Protein AF-A0A8T4TP87-F1 (afdb_monomer)

Mean predicted aligned error: 5.23 Å

pLDDT: mean 92.05, std 7.31, range [53.56, 97.62]

Radius of gyration: 19.13 Å; Cα contacts (8 Å, |Δi|>4): 137; chains: 1; bounding box: 51×28×55 Å

Nearest PDB structures (foldseek):
  9e8k-assembly1_C  TM=4.286E-01  e=3.700E+00  Homo sapiens

Secondary structure (DSSP, 8-state):
-EEEEEEE-SSEEEEEETT-SSEEEEEETTTEEEEEEHHHHHHHHHS-TTTHHHHHHHH-TTHHHHHHHTT--HHHHHHHHHHHHHHHHHHHHHHHHHHHHHHHHHHHHHHHHH--

Structure (mmCIF, N/CA/C/O backbone):
data_AF-A0A8T4TP87-F1
#
_entry.id   AF-A0A8T4TP87-F1
#
loop_
_atom_site.group_PDB
_atom_site.id
_atom_site.type_symbol
_atom_site.label_atom_id
_atom_site.label_alt_id
_atom_site.label_comp_id
_atom_site.label_asym_id
_atom_site.label_entity_id
_atom_site.label_seq_id
_atom_site.pdbx_PDB_ins_code
_atom_site.Cartn_x
_atom_site.Cartn_y
_atom_site.Cartn_z
_atom_site.occupancy
_atom_site.B_iso_or_equiv
_atom_site.auth_seq_id
_atom_site.auth_comp_id
_atom_site.auth_asym_id
_atom_site.auth_atom_id
_atom_site.pdbx_PDB_model_num
ATOM 1 N N . MET A 1 1 ? 4.267 -14.937 5.528 1.00 53.56 1 MET A N 1
ATOM 2 C CA . MET A 1 1 ? 2.875 -15.156 5.066 1.00 53.56 1 MET A CA 1
ATOM 3 C C . MET A 1 1 ? 2.024 -13.966 5.497 1.00 53.56 1 MET A C 1
ATOM 5 O O . MET A 1 1 ? 2.138 -13.560 6.645 1.00 53.56 1 MET A O 1
ATOM 9 N N . THR A 1 2 ? 1.239 -13.386 4.583 1.00 60.34 2 THR A N 1
ATOM 10 C CA . THR A 1 2 ? 0.339 -12.236 4.826 1.00 60.34 2 THR A CA 1
ATOM 11 C C . THR A 1 2 ? -0.997 -12.692 5.417 1.00 60.34 2 THR A C 1
ATOM 13 O O . THR A 1 2 ? -1.531 -13.689 4.935 1.00 60.34 2 THR A O 1
ATOM 16 N N . LYS A 1 3 ? -1.528 -11.991 6.439 1.00 58.97 3 LYS A N 1
ATOM 17 C CA . LYS A 1 3 ? -2.837 -12.328 7.052 1.00 58.97 3 LYS A CA 1
ATOM 18 C C . LYS A 1 3 ? -4.001 -11.998 6.119 1.00 58.97 3 LYS A C 1
ATOM 20 O O . LYS A 1 3 ? -4.749 -12.899 5.772 1.00 58.97 3 LYS A O 1
ATOM 25 N N . ASP A 1 4 ? -4.062 -10.755 5.641 1.00 73.38 4 ASP A N 1
ATOM 26 C CA . ASP A 1 4 ? -5.097 -10.276 4.723 1.00 73.38 4 ASP A CA 1
ATOM 27 C C . ASP A 1 4 ? -4.473 -9.375 3.645 1.00 73.38 4 ASP A C 1
ATOM 29 O O . ASP A 1 4 ? -3.678 -8.484 3.977 1.00 73.38 4 ASP A O 1
ATOM 33 N N . PRO A 1 5 ? -4.765 -9.600 2.350 1.00 87.25 5 PRO A N 1
ATOM 34 C CA . PRO A 1 5 ? -4.304 -8.708 1.297 1.00 87.25 5 PRO A CA 1
ATOM 35 C C . PRO A 1 5 ? -5.088 -7.390 1.337 1.00 87.25 5 PRO A C 1
ATOM 37 O O . PRO A 1 5 ? -6.303 -7.368 1.157 1.00 87.25 5 PRO A O 1
ATOM 40 N N . LEU A 1 6 ? -4.372 -6.281 1.514 1.00 94.06 6 LEU A N 1
ATOM 41 C CA . LEU A 1 6 ? -4.883 -4.925 1.296 1.00 94.06 6 LEU A CA 1
ATOM 42 C C . LEU A 1 6 ? -4.994 -4.601 -0.201 1.00 94.06 6 LEU A C 1
ATOM 44 O O . LEU A 1 6 ? -5.818 -3.788 -0.612 1.00 94.06 6 LEU A O 1
ATOM 48 N N . TYR A 1 7 ? -4.153 -5.242 -1.012 1.00 95.75 7 TYR A N 1
ATOM 49 C CA . TYR A 1 7 ? -4.182 -5.214 -2.470 1.00 95.75 7 TYR A CA 1
ATOM 50 C C . TYR A 1 7 ? -3.628 -6.531 -3.017 1.00 95.75 7 TYR A C 1
ATOM 52 O O . TYR A 1 7 ? -2.666 -7.075 -2.465 1.00 95.75 7 TYR A O 1
ATOM 60 N N . GLN A 1 8 ? -4.188 -7.024 -4.123 1.00 95.38 8 GLN A N 1
ATOM 61 C CA . GLN A 1 8 ? -3.646 -8.182 -4.826 1.00 95.38 8 GLN A CA 1
ATOM 62 C C . GLN A 1 8 ? -4.023 -8.183 -6.313 1.00 95.38 8 GLN A C 1
ATOM 64 O O . GLN A 1 8 ? -5.195 -8.050 -6.657 1.00 95.38 8 GLN A O 1
ATOM 69 N N . ASP A 1 9 ? -3.027 -8.410 -7.166 1.00 93.38 9 ASP A N 1
ATOM 70 C CA . ASP A 1 9 ? -3.164 -8.818 -8.565 1.00 93.38 9 ASP A CA 1
ATOM 71 C C . ASP A 1 9 ? -2.164 -9.951 -8.895 1.00 93.38 9 ASP A C 1
ATOM 73 O O . ASP A 1 9 ? -1.550 -10.525 -7.991 1.00 93.38 9 ASP A O 1
ATOM 77 N N . ASP A 1 10 ? -2.018 -10.295 -10.179 1.00 90.75 10 ASP A N 1
ATOM 78 C CA . ASP A 1 10 ? -1.142 -11.381 -10.646 1.00 90.75 10 ASP A CA 1
ATOM 79 C C . ASP A 1 10 ? 0.348 -11.172 -10.316 1.00 90.75 10 ASP A C 1
ATOM 81 O O . ASP A 1 10 ? 1.107 -12.137 -10.262 1.00 90.75 10 ASP A O 1
ATOM 85 N N . LYS A 1 11 ? 0.800 -9.926 -10.138 1.00 93.81 11 LYS A N 1
ATOM 86 C CA . LYS A 1 11 ? 2.223 -9.567 -10.008 1.00 93.81 11 LYS A CA 1
ATOM 87 C C . LYS A 1 11 ? 2.552 -8.749 -8.764 1.00 93.81 11 LYS A C 1
ATOM 89 O O . LYS A 1 11 ? 3.727 -8.587 -8.444 1.00 93.81 11 LYS A O 1
ATOM 94 N N . LEU A 1 12 ? 1.559 -8.194 -8.086 1.00 95.94 12 LEU A N 1
ATOM 95 C CA . LEU A 1 12 ? 1.711 -7.372 -6.899 1.00 95.94 12 LEU A CA 1
ATOM 96 C C . LEU A 1 12 ? 0.751 -7.849 -5.822 1.00 95.94 12 LEU A C 1
ATOM 98 O O . LEU A 1 12 ? -0.454 -7.965 -6.036 1.00 95.94 12 LEU A O 1
ATOM 102 N N . LYS A 1 13 ? 1.274 -8.027 -4.614 1.00 95.62 13 LYS A N 1
ATOM 103 C CA . LYS A 1 13 ? 0.451 -8.242 -3.424 1.00 95.62 13 LYS A CA 1
ATOM 104 C C . LYS A 1 13 ? 0.959 -7.364 -2.299 1.00 95.62 13 LYS A C 1
ATOM 106 O O . LYS A 1 13 ? 2.157 -7.314 -2.050 1.00 95.62 13 LYS A O 1
ATOM 111 N N . ILE A 1 14 ? 0.049 -6.690 -1.610 1.00 96.06 14 ILE A N 1
ATOM 112 C CA . ILE A 1 14 ? 0.350 -5.905 -0.415 1.00 96.06 14 ILE A CA 1
ATOM 113 C C . ILE A 1 14 ? -0.587 -6.382 0.685 1.00 96.06 14 ILE A C 1
ATOM 115 O O . ILE A 1 14 ? -1.797 -6.445 0.485 1.00 96.06 14 ILE A O 1
ATOM 119 N N . GLY A 1 15 ? -0.049 -6.721 1.848 1.00 94.44 15 GLY A N 1
ATOM 120 C CA . GLY A 1 15 ? -0.847 -7.090 3.015 1.00 94.44 15 GLY A CA 1
ATOM 121 C C . GLY A 1 15 ? -0.059 -6.920 4.301 1.00 94.44 15 GLY A C 1
ATOM 122 O O . GLY A 1 15 ? 1.127 -6.603 4.257 1.00 94.44 15 GLY A O 1
ATOM 123 N N . TYR A 1 16 ? -0.698 -7.148 5.442 1.00 92.38 16 TYR A N 1
ATOM 124 C CA . TYR A 1 16 ? -0.019 -7.066 6.734 1.00 92.38 16 TYR A CA 1
ATOM 125 C C . TYR A 1 16 ? 1.045 -8.151 6.890 1.00 92.38 16 TYR A C 1
ATOM 127 O O . TYR A 1 16 ? 0.820 -9.320 6.543 1.00 92.38 16 TYR A O 1
ATOM 135 N N . LEU A 1 17 ? 2.193 -7.769 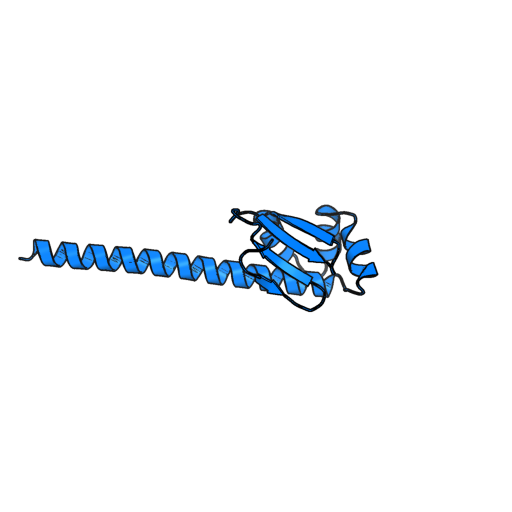7.449 1.00 89.69 17 LEU A N 1
ATOM 136 C CA . LEU A 1 17 ? 3.158 -8.731 7.962 1.00 89.69 17 LEU A CA 1
ATOM 137 C C . LEU A 1 17 ? 2.515 -9.494 9.131 1.00 89.69 17 LEU A C 1
ATOM 139 O O . LEU A 1 17 ? 1.782 -8.917 9.933 1.00 89.69 17 LEU A O 1
ATOM 143 N N . LEU A 1 18 ? 2.760 -10.806 9.215 1.00 81.50 18 LEU A N 1
ATOM 144 C CA . LEU A 1 18 ? 2.210 -11.633 10.290 1.00 81.50 18 LEU A CA 1
ATOM 145 C C . LEU A 1 18 ? 2.543 -11.003 11.652 1.00 81.50 18 LEU A C 1
ATOM 147 O O . LEU A 1 18 ? 3.700 -10.703 11.929 1.00 81.50 18 LEU A O 1
ATOM 151 N N . ASP A 1 19 ? 1.512 -10.811 12.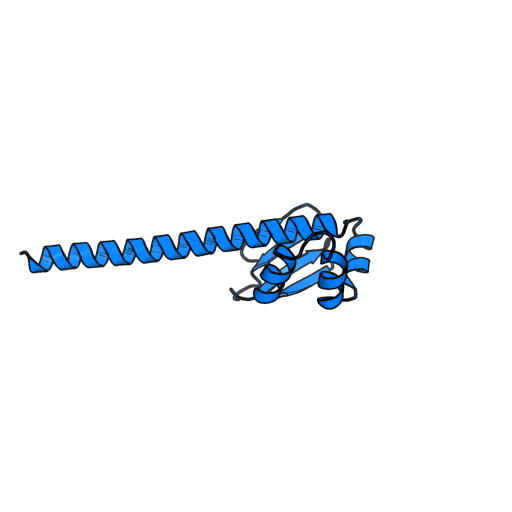471 1.00 79.94 19 ASP A N 1
ATOM 152 C CA . ASP A 1 19 ? 1.610 -10.284 13.838 1.00 79.94 19 ASP A CA 1
ATOM 153 C C . ASP A 1 19 ? 2.135 -8.839 13.958 1.00 79.94 19 ASP A C 1
ATOM 155 O O . ASP A 1 19 ? 2.480 -8.406 15.055 1.00 79.94 19 ASP A O 1
ATOM 159 N N . SER A 1 20 ? 2.113 -8.059 12.868 1.00 81.44 20 SER A N 1
ATOM 160 C CA . SER A 1 20 ? 2.354 -6.611 12.895 1.00 81.44 20 SER A CA 1
ATOM 161 C C . SER A 1 20 ? 1.180 -5.847 12.283 1.00 81.44 20 SER A C 1
ATOM 163 O O . SER A 1 20 ? 0.737 -6.139 11.175 1.00 81.44 20 SER A O 1
ATOM 165 N N . ILE A 1 21 ? 0.686 -4.845 13.014 1.00 77.50 21 ILE A N 1
ATOM 166 C CA . ILE A 1 21 ? -0.258 -3.837 12.493 1.00 77.50 21 ILE A CA 1
ATOM 167 C C . ILE A 1 21 ? 0.471 -2.604 11.941 1.00 77.50 21 ILE A C 1
ATOM 169 O O . ILE A 1 21 ? -0.153 -1.703 11.385 1.00 77.50 21 ILE A O 1
ATOM 173 N N . GLU A 1 22 ? 1.787 -2.530 12.148 1.00 87.06 22 GLU A N 1
ATOM 174 C CA . GLU A 1 22 ? 2.612 -1.401 11.726 1.00 87.06 22 GLU A CA 1
ATOM 175 C C . GLU A 1 22 ? 3.420 -1.711 10.470 1.00 87.06 22 GLU A C 1
ATOM 177 O O . GLU A 1 22 ? 3.898 -0.781 9.831 1.00 87.06 22 GLU A O 1
ATOM 182 N N . ASP A 1 23 ? 3.542 -2.977 10.075 1.00 92.81 23 ASP A N 1
ATOM 183 C CA . ASP A 1 23 ? 4.342 -3.388 8.928 1.00 92.81 23 ASP A CA 1
ATOM 184 C C . ASP A 1 23 ? 3.515 -4.123 7.885 1.00 92.81 23 ASP A C 1
ATOM 186 O O . ASP A 1 23 ? 2.668 -4.971 8.174 1.00 92.81 23 ASP A O 1
ATOM 190 N N . HIS A 1 24 ? 3.842 -3.830 6.635 1.00 94.44 24 HIS A N 1
ATOM 191 C CA . HIS A 1 24 ? 3.260 -4.452 5.464 1.00 94.44 24 HIS A CA 1
ATOM 192 C C . HIS A 1 24 ? 4.315 -5.256 4.723 1.00 94.44 24 HIS A C 1
ATOM 194 O O . HIS A 1 24 ? 5.509 -4.972 4.799 1.00 94.44 24 HIS A O 1
ATOM 200 N N . LEU A 1 25 ? 3.858 -6.227 3.950 1.00 94.81 25 LEU A N 1
ATOM 201 C CA . LEU A 1 25 ? 4.673 -7.004 3.039 1.00 94.81 25 LEU A CA 1
ATOM 202 C C . LEU A 1 25 ? 4.218 -6.716 1.610 1.00 94.81 25 LEU A C 1
ATOM 204 O O . LEU A 1 25 ? 3.062 -6.966 1.264 1.00 94.81 25 LEU A O 1
ATOM 208 N N . LEU A 1 26 ? 5.127 -6.171 0.806 1.00 95.56 26 LEU A N 1
ATOM 209 C CA . LEU A 1 26 ? 4.987 -6.004 -0.634 1.00 95.56 26 LEU A CA 1
ATOM 210 C C . LEU A 1 26 ? 5.662 -7.182 -1.333 1.00 95.56 26 LEU A C 1
ATOM 212 O O . LEU A 1 26 ? 6.875 -7.356 -1.236 1.00 95.56 26 LEU A O 1
ATOM 216 N N . TYR A 1 27 ? 4.870 -7.936 -2.078 1.00 95.44 27 TYR A N 1
ATOM 217 C CA . TYR A 1 27 ? 5.329 -8.942 -3.019 1.00 95.44 27 TYR A CA 1
ATOM 218 C C . TYR A 1 27 ? 5.379 -8.347 -4.423 1.00 95.44 27 TYR A C 1
ATOM 220 O O . TYR A 1 27 ? 4.412 -7.715 -4.857 1.00 95.44 27 TYR A O 1
ATOM 228 N N . ILE A 1 28 ? 6.491 -8.567 -5.122 1.00 95.31 28 ILE A N 1
ATOM 229 C CA . ILE A 1 28 ? 6.674 -8.226 -6.535 1.00 95.31 28 ILE A CA 1
ATOM 230 C C . ILE A 1 28 ? 7.027 -9.518 -7.285 1.00 95.31 28 ILE A C 1
ATOM 232 O O . ILE A 1 28 ? 8.115 -10.068 -7.116 1.00 95.31 28 ILE A O 1
ATOM 236 N N . GLY A 1 29 ? 6.105 -10.003 -8.114 1.00 91.00 29 GLY A N 1
ATOM 237 C CA . GLY A 1 29 ? 6.166 -11.350 -8.681 1.00 91.00 29 GLY A CA 1
ATOM 238 C C . GLY A 1 29 ? 6.082 -12.425 -7.592 1.00 91.00 29 GLY A C 1
ATOM 239 O O . GLY A 1 29 ? 5.453 -12.222 -6.554 1.00 91.00 29 GLY A O 1
ATOM 240 N N . GLU A 1 30 ? 6.736 -13.563 -7.824 1.00 86.12 30 GLU A N 1
ATOM 241 C CA . GLU A 1 30 ? 6.754 -14.695 -6.881 1.00 86.12 30 GLU A CA 1
ATOM 242 C C . GLU A 1 30 ? 7.960 -14.683 -5.924 1.00 86.12 30 GLU A C 1
ATOM 244 O O . GLU A 1 30 ? 7.960 -15.399 -4.927 1.00 86.12 30 GLU A O 1
ATOM 249 N N . GLU A 1 31 ? 8.988 -13.878 -6.211 1.00 88.00 31 GLU A N 1
ATOM 250 C CA . GLU A 1 31 ? 10.314 -14.033 -5.590 1.00 88.00 31 GLU A CA 1
ATOM 251 C C . GLU A 1 31 ? 10.735 -12.867 -4.691 1.00 88.00 31 GLU A C 1
ATOM 253 O O . GLU A 1 31 ? 11.578 -13.036 -3.809 1.00 88.00 31 GLU A O 1
ATOM 258 N N . ILE A 1 32 ? 10.193 -11.668 -4.919 1.00 94.31 32 ILE A N 1
ATOM 259 C CA . ILE A 1 32 ? 10.647 -10.465 -4.221 1.00 94.31 32 ILE A CA 1
ATOM 260 C C . ILE A 1 32 ? 9.661 -10.106 -3.121 1.00 94.31 32 ILE A C 1
ATOM 262 O O . ILE A 1 32 ? 8.518 -9.745 -3.393 1.00 94.31 32 ILE A O 1
ATOM 266 N N . GLU A 1 33 ? 10.147 -10.127 -1.883 1.00 94.44 33 GLU A N 1
ATOM 267 C CA . GLU A 1 33 ? 9.419 -9.687 -0.696 1.00 94.44 33 GLU A CA 1
ATOM 268 C C . GLU A 1 33 ? 10.106 -8.463 -0.082 1.00 94.44 33 GLU A C 1
ATOM 270 O O . GLU A 1 33 ? 11.304 -8.486 0.204 1.00 94.44 33 GLU A O 1
ATOM 275 N N . LEU A 1 34 ? 9.353 -7.386 0.138 1.00 95.12 34 LEU A N 1
ATOM 276 C CA . LEU A 1 34 ? 9.835 -6.151 0.754 1.00 95.12 34 LEU A CA 1
ATOM 277 C C . LEU A 1 34 ? 8.934 -5.756 1.923 1.00 95.12 34 LEU A C 1
ATOM 279 O O . LEU A 1 34 ? 7.715 -5.698 1.779 1.00 95.12 34 LEU A O 1
ATOM 283 N N . ILE A 1 35 ? 9.530 -5.425 3.068 1.00 94.75 35 ILE A N 1
ATOM 284 C CA . ILE A 1 35 ? 8.786 -4.906 4.222 1.00 94.75 35 ILE A CA 1
ATOM 285 C C . ILE A 1 35 ? 8.587 -3.399 4.053 1.00 94.75 35 ILE A C 1
ATOM 287 O O . ILE A 1 35 ? 9.558 -2.661 3.887 1.00 94.75 35 ILE A O 1
ATOM 291 N N . ILE A 1 36 ? 7.335 -2.944 4.115 1.00 95.00 36 ILE A N 1
ATOM 292 C CA . ILE A 1 36 ? 6.950 -1.532 4.055 1.00 95.00 36 ILE A CA 1
ATOM 293 C C . ILE A 1 36 ? 6.336 -1.129 5.404 1.00 95.00 36 ILE A C 1
A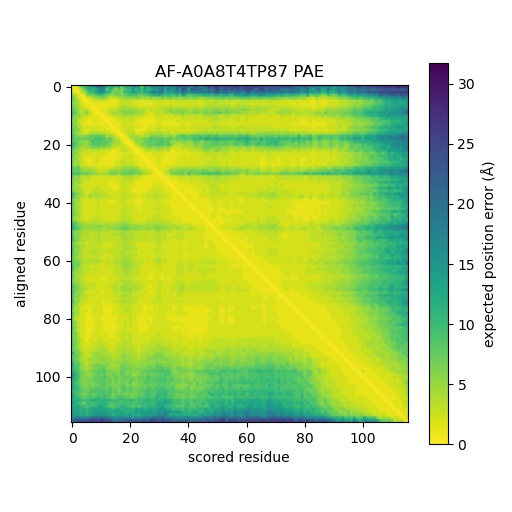TOM 295 O O . ILE A 1 36 ? 5.193 -1.498 5.685 1.00 95.00 36 ILE A O 1
ATOM 299 N N . PRO A 1 37 ? 7.035 -0.330 6.228 1.00 94.12 37 PRO A N 1
ATOM 300 C CA . PRO A 1 37 ? 6.442 0.231 7.438 1.00 94.12 37 PRO A CA 1
ATOM 301 C C . PRO A 1 37 ? 5.225 1.099 7.103 1.00 94.12 37 PRO A C 1
ATOM 303 O O . PRO A 1 37 ? 5.204 1.792 6.084 1.00 94.12 37 PRO A O 1
ATOM 306 N N . ARG A 1 38 ? 4.226 1.145 7.979 1.00 90.62 38 ARG A N 1
ATOM 307 C CA . ARG A 1 38 ? 2.967 1.885 7.794 1.00 90.62 38 ARG A CA 1
ATOM 308 C C . ARG A 1 38 ? 3.194 3.362 7.493 1.00 90.62 38 ARG A C 1
ATOM 310 O O . ARG A 1 38 ? 2.543 3.929 6.616 1.00 90.62 38 ARG A O 1
ATOM 317 N N . GLY A 1 39 ? 4.157 3.982 8.178 1.00 93.75 39 GLY A N 1
ATOM 318 C CA . GLY A 1 39 ? 4.563 5.363 7.904 1.00 93.75 39 GLY A CA 1
ATOM 319 C C . GLY A 1 39 ? 5.026 5.562 6.456 1.00 93.75 39 GLY A C 1
ATOM 320 O O . GLY A 1 39 ? 4.644 6.546 5.824 1.00 93.75 39 GLY A O 1
ATOM 321 N N . ILE A 1 40 ? 5.764 4.590 5.913 1.00 96.38 40 ILE A N 1
ATOM 322 C CA . ILE A 1 40 ? 6.242 4.595 4.528 1.00 96.38 40 ILE A CA 1
ATOM 323 C C . ILE A 1 40 ? 5.102 4.306 3.552 1.00 96.38 40 ILE A C 1
ATOM 325 O O . ILE A 1 40 ? 4.985 5.014 2.558 1.00 96.38 40 ILE A O 1
ATOM 329 N N . LEU A 1 41 ? 4.224 3.333 3.830 1.00 96.06 41 LEU A N 1
ATOM 330 C CA . LEU A 1 41 ? 3.052 3.070 2.984 1.00 96.06 41 LEU A CA 1
ATOM 331 C C . LEU A 1 41 ? 2.205 4.340 2.826 1.00 96.06 41 LEU A C 1
ATOM 333 O O . LEU A 1 41 ? 1.896 4.744 1.706 1.00 96.06 41 LEU A O 1
ATOM 337 N N . ARG A 1 42 ? 1.899 5.012 3.943 1.00 96.50 42 ARG A N 1
ATOM 338 C CA . ARG A 1 42 ? 1.169 6.285 3.956 1.00 96.50 42 ARG A CA 1
ATOM 339 C C . ARG A 1 42 ? 1.896 7.375 3.171 1.00 96.50 42 ARG A C 1
ATOM 341 O O . ARG A 1 42 ? 1.246 8.131 2.451 1.00 96.50 42 ARG A O 1
ATOM 348 N N . GLU A 1 43 ? 3.209 7.509 3.347 1.00 97.44 43 GLU A N 1
ATOM 349 C CA . GLU A 1 43 ? 4.006 8.508 2.630 1.00 97.44 43 GLU A CA 1
ATOM 350 C C . GLU A 1 43 ? 3.976 8.259 1.118 1.00 97.44 43 GLU A C 1
ATOM 352 O O . GLU A 1 43 ? 3.653 9.166 0.348 1.00 97.44 43 GLU A O 1
ATOM 357 N N . LEU A 1 44 ? 4.263 7.028 0.691 1.00 97.06 44 LEU A N 1
ATOM 358 C CA . LEU A 1 44 ? 4.300 6.654 -0.718 1.00 97.06 44 LEU A CA 1
ATOM 359 C C . LEU A 1 44 ? 2.920 6.790 -1.370 1.00 97.06 44 LEU A C 1
ATOM 361 O O . LEU A 1 44 ? 2.823 7.373 -2.442 1.00 97.06 44 LEU A O 1
ATOM 365 N N . ALA A 1 45 ? 1.848 6.347 -0.708 1.00 97.25 45 ALA A N 1
ATOM 366 C CA . ALA A 1 45 ? 0.480 6.447 -1.222 1.00 97.25 45 ALA A CA 1
ATOM 367 C C . ALA A 1 45 ? -0.023 7.893 -1.382 1.00 97.25 45 ALA A C 1
ATOM 369 O O . ALA A 1 45 ? -0.900 8.156 -2.204 1.00 97.25 45 ALA A O 1
ATOM 370 N N . LYS A 1 46 ? 0.497 8.833 -0.580 1.00 96.69 46 LYS A N 1
ATOM 371 C CA . LYS A 1 46 ? 0.149 10.266 -0.644 1.00 96.69 46 LYS A CA 1
ATOM 372 C C . LYS A 1 46 ? 1.104 11.078 -1.518 1.00 96.69 46 LYS A C 1
ATOM 374 O O . LYS A 1 46 ? 0.882 12.274 -1.707 1.00 96.69 46 LYS A O 1
ATOM 379 N N . THR A 1 47 ? 2.163 10.461 -2.036 1.00 97.19 47 THR A N 1
ATOM 380 C CA . THR A 1 47 ? 3.155 11.142 -2.865 1.00 97.19 47 THR A CA 1
ATOM 381 C C . THR A 1 47 ? 2.556 11.470 -4.240 1.00 97.19 47 THR A C 1
ATOM 383 O O . THR A 1 47 ? 1.957 10.604 -4.879 1.00 97.19 47 THR A O 1
ATOM 386 N N . PRO A 1 48 ? 2.720 12.698 -4.763 1.00 94.62 48 PRO A N 1
ATOM 387 C CA . PRO A 1 48 ? 2.281 13.026 -6.113 1.00 94.62 48 PRO A CA 1
ATOM 388 C C . PRO A 1 48 ? 2.923 12.117 -7.166 1.00 94.62 48 PRO A C 1
ATOM 390 O O . PRO A 1 48 ? 4.108 11.788 -7.105 1.00 94.62 48 PRO A O 1
ATOM 393 N N . ARG A 1 49 ? 2.165 11.767 -8.209 1.00 89.69 49 ARG A N 1
ATOM 394 C CA . ARG A 1 49 ? 2.620 10.840 -9.262 1.00 89.69 49 ARG A CA 1
ATOM 395 C C . ARG A 1 49 ? 3.930 11.262 -9.946 1.00 89.69 49 ARG A C 1
ATOM 397 O O . ARG A 1 49 ? 4.682 10.398 -10.373 1.00 89.69 49 ARG A O 1
ATOM 404 N N . GLY A 1 50 ? 4.221 12.561 -10.043 1.00 91.69 50 GLY A N 1
ATOM 405 C CA . GLY A 1 50 ? 5.482 13.058 -10.612 1.00 91.69 50 GLY A CA 1
ATOM 406 C C . GLY A 1 50 ? 6.718 12.804 -9.736 1.00 91.69 50 GLY A C 1
ATOM 407 O O . GLY A 1 50 ? 7.833 12.792 -10.244 1.00 91.69 50 GLY A O 1
ATOM 408 N N . GLU A 1 51 ? 6.527 12.570 -8.438 1.00 95.25 51 GLU A N 1
ATOM 409 C CA . GLU A 1 51 ? 7.601 12.441 -7.444 1.00 95.25 51 GLU A CA 1
ATOM 410 C C . GLU A 1 51 ? 7.792 10.999 -6.959 1.00 95.25 51 GLU A C 1
ATOM 412 O O . GLU A 1 51 ? 8.835 10.659 -6.391 1.00 95.25 51 GLU A O 1
ATOM 417 N N . ILE A 1 52 ? 6.809 10.130 -7.225 1.00 95.50 52 ILE A N 1
ATOM 418 C CA . ILE A 1 52 ? 6.777 8.763 -6.705 1.00 95.50 52 ILE A CA 1
ATOM 419 C C . ILE A 1 52 ? 8.019 7.954 -7.083 1.00 95.50 52 ILE A C 1
ATOM 421 O O . ILE A 1 52 ? 8.521 7.184 -6.271 1.00 95.50 52 ILE A O 1
ATOM 425 N N . GLY A 1 53 ? 8.568 8.170 -8.282 1.00 94.56 53 GLY A N 1
ATOM 426 C CA . GLY A 1 53 ? 9.753 7.450 -8.740 1.00 94.56 53 GLY A CA 1
ATOM 427 C C . GLY A 1 53 ? 10.955 7.642 -7.821 1.00 94.56 53 GLY A C 1
ATOM 428 O O . GLY A 1 53 ? 11.563 6.668 -7.385 1.00 94.56 53 GLY A O 1
ATOM 429 N N . SER A 1 54 ? 11.238 8.897 -7.466 1.00 95.38 54 SER A N 1
ATOM 430 C CA . SER A 1 54 ? 12.323 9.246 -6.546 1.00 95.38 54 SER A CA 1
ATOM 431 C C . SER A 1 54 ? 12.045 8.725 -5.134 1.00 95.38 54 SER A C 1
ATO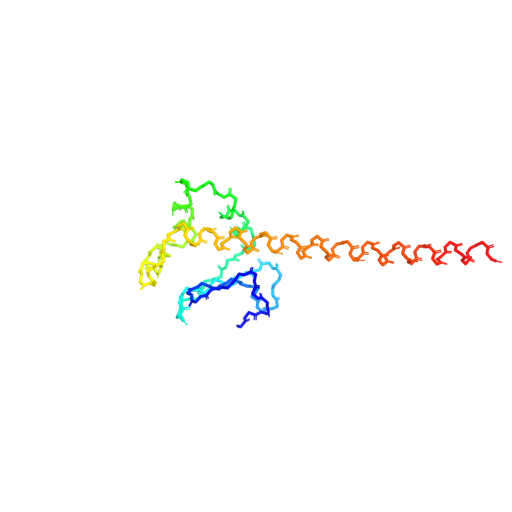M 433 O O . SER A 1 54 ? 12.911 8.115 -4.510 1.00 95.38 54 SER A O 1
ATOM 435 N N . LYS A 1 55 ? 10.811 8.885 -4.636 1.00 96.06 55 LYS A N 1
ATOM 436 C CA . LYS A 1 55 ? 10.428 8.436 -3.288 1.00 96.06 55 LYS A CA 1
ATOM 437 C C . LYS A 1 55 ? 10.536 6.923 -3.106 1.00 96.06 55 LYS A C 1
ATOM 439 O O . LYS A 1 55 ? 11.120 6.477 -2.122 1.00 96.06 55 LYS A O 1
ATOM 444 N N . ILE A 1 56 ? 10.039 6.143 -4.064 1.00 94.44 56 ILE A N 1
ATOM 445 C CA . ILE A 1 56 ? 10.120 4.680 -4.013 1.00 94.44 56 ILE A CA 1
ATOM 446 C C . ILE A 1 56 ? 11.589 4.222 -4.119 1.00 94.44 56 ILE A C 1
ATOM 448 O O . ILE A 1 56 ? 11.989 3.322 -3.386 1.00 94.44 56 ILE A O 1
ATOM 452 N N . GLN A 1 57 ? 12.422 4.863 -4.948 1.00 94.94 57 GLN A N 1
ATOM 453 C CA . GLN A 1 57 ? 13.859 4.546 -5.026 1.00 94.94 57 GLN A CA 1
ATOM 454 C C . GLN A 1 57 ? 14.626 4.894 -3.744 1.00 94.94 57 GLN A C 1
ATOM 456 O O . GLN A 1 57 ? 15.533 4.161 -3.361 1.00 94.94 57 GLN A O 1
ATOM 461 N N . ASN A 1 58 ? 14.253 5.973 -3.053 1.00 95.44 58 ASN A N 1
ATOM 462 C CA . ASN A 1 58 ? 14.835 6.302 -1.751 1.00 95.44 58 ASN A CA 1
ATOM 463 C C . ASN A 1 58 ? 14.446 5.278 -0.678 1.00 95.44 58 ASN A C 1
ATOM 465 O O . ASN A 1 58 ? 15.263 4.955 0.178 1.00 95.44 58 ASN A O 1
ATOM 469 N N . PHE A 1 59 ? 13.215 4.760 -0.731 1.00 94.94 59 PHE A N 1
ATOM 470 C CA . PHE A 1 59 ? 12.773 3.672 0.140 1.00 94.94 59 PHE A CA 1
A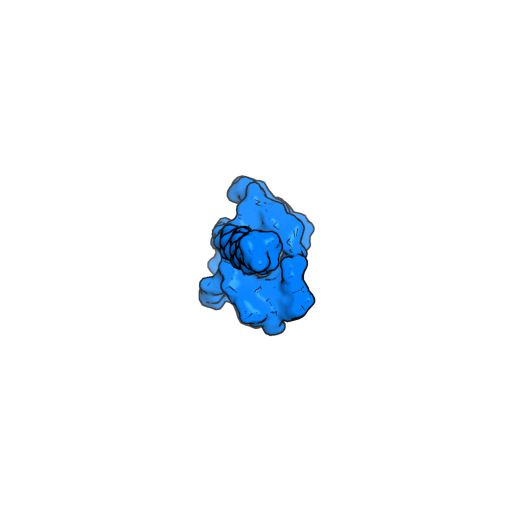TOM 471 C C . PHE A 1 59 ? 13.532 2.367 -0.148 1.00 94.94 59 PHE A C 1
ATOM 473 O O . PHE A 1 59 ? 14.031 1.723 0.772 1.00 94.94 59 PHE A O 1
ATOM 480 N N . ASN A 1 60 ? 13.645 1.981 -1.421 1.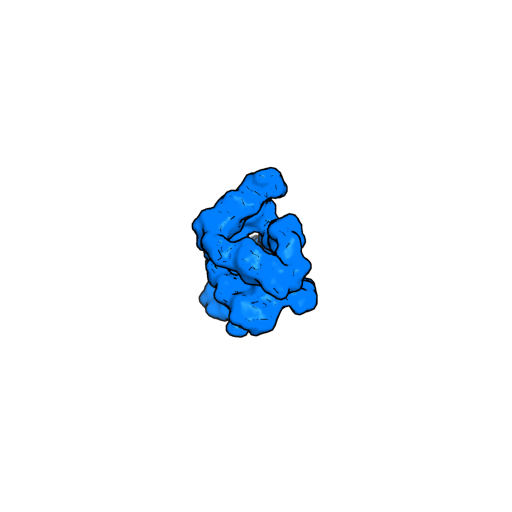00 95.12 60 ASN A N 1
ATOM 481 C CA . ASN A 1 60 ? 14.428 0.826 -1.838 1.00 95.12 60 ASN A CA 1
ATOM 482 C C . ASN A 1 60 ? 15.083 1.082 -3.208 1.00 95.12 60 ASN A C 1
ATOM 484 O O . ASN A 1 60 ? 14.385 1.073 -4.224 1.00 95.12 60 ASN A O 1
ATOM 488 N N . PRO A 1 61 ? 16.418 1.240 -3.285 1.00 95.25 61 PRO A N 1
ATOM 489 C CA . PRO A 1 61 ? 17.096 1.580 -4.540 1.00 95.25 61 PRO A CA 1
ATOM 490 C C . PRO A 1 61 ? 16.895 0.564 -5.674 1.00 95.25 61 PRO A C 1
ATOM 492 O O . PRO A 1 61 ? 16.937 0.931 -6.849 1.00 95.25 61 PRO A O 1
ATOM 495 N N . ASN A 1 62 ? 16.632 -0.703 -5.343 1.00 95.44 62 ASN A N 1
ATOM 496 C CA . ASN A 1 62 ? 16.518 -1.791 -6.316 1.00 95.44 62 ASN A CA 1
ATOM 497 C C . ASN A 1 62 ? 15.085 -2.013 -6.815 1.00 95.44 62 ASN A C 1
ATOM 499 O O . ASN A 1 62 ? 14.868 -2.768 -7.759 1.00 95.44 62 ASN A O 1
ATOM 503 N N . ILE A 1 63 ? 14.091 -1.340 -6.239 1.00 95.06 63 ILE A N 1
ATOM 504 C CA . ILE A 1 63 ? 12.681 -1.556 -6.582 1.00 95.06 63 ILE A CA 1
ATOM 505 C C . ILE A 1 63 ? 12.372 -1.306 -8.059 1.00 95.06 63 ILE A C 1
ATOM 507 O O . ILE A 1 63 ? 11.604 -2.043 -8.662 1.00 95.06 63 ILE A O 1
ATOM 511 N N . SER A 1 64 ? 13.022 -0.319 -8.684 1.00 93.88 64 SER A N 1
ATOM 512 C CA . SER A 1 64 ? 12.860 -0.049 -10.116 1.00 93.88 64 SER A CA 1
ATOM 513 C C . SER A 1 64 ? 13.382 -1.194 -10.983 1.00 93.88 64 SER A C 1
ATOM 515 O O . SER A 1 64 ? 12.847 -1.421 -12.066 1.00 93.88 64 SER A O 1
ATOM 517 N N . PHE A 1 65 ? 14.410 -1.907 -10.517 1.00 95.50 65 PHE A N 1
ATOM 518 C CA . PHE A 1 65 ? 14.903 -3.110 -11.176 1.00 95.50 65 PHE A CA 1
ATOM 519 C C . PHE A 1 65 ? 13.890 -4.253 -11.018 1.00 95.50 65 PHE A C 1
ATOM 521 O O . PHE A 1 65 ? 13.452 -4.798 -12.024 1.00 95.50 65 PHE A O 1
ATOM 528 N N . TYR A 1 66 ? 13.414 -4.523 -9.797 1.00 96.00 66 TYR A N 1
ATOM 529 C CA . TYR A 1 66 ? 12.430 -5.587 -9.539 1.00 96.00 66 TYR A CA 1
ATOM 530 C C . TYR A 1 66 ? 11.127 -5.401 -10.322 1.00 96.00 66 TYR A C 1
ATOM 532 O O . TYR A 1 66 ? 10.624 -6.338 -10.936 1.00 96.00 66 TYR A O 1
ATOM 540 N N . LEU A 1 67 ? 10.600 -4.174 -10.354 1.00 95.69 67 LEU A N 1
ATOM 541 C CA . LEU A 1 67 ? 9.399 -3.855 -11.122 1.00 95.69 67 LEU A CA 1
ATOM 542 C C . LEU A 1 67 ? 9.611 -4.089 -12.620 1.00 95.69 67 LEU A C 1
ATOM 544 O O . LEU A 1 67 ? 8.737 -4.642 -13.282 1.00 95.69 67 LEU A O 1
ATOM 548 N N . ARG A 1 68 ? 10.777 -3.705 -13.154 1.00 95.12 68 ARG A N 1
ATOM 549 C CA . ARG A 1 68 ? 11.101 -3.892 -14.571 1.00 95.12 68 ARG A CA 1
ATOM 550 C C . ARG A 1 68 ? 11.185 -5.368 -14.947 1.00 95.12 68 ARG A C 1
ATOM 552 O O . ARG A 1 68 ? 10.621 -5.730 -15.974 1.00 95.12 68 ARG A O 1
ATOM 559 N N . GLU A 1 69 ? 11.829 -6.194 -14.124 1.00 95.50 69 GLU A N 1
ATOM 560 C CA . GLU A 1 69 ? 11.919 -7.648 -14.342 1.00 95.50 69 GLU A CA 1
ATOM 561 C C . GLU A 1 69 ? 10.529 -8.296 -14.408 1.00 95.50 69 GLU A C 1
ATOM 563 O O . GLU A 1 69 ? 10.284 -9.179 -15.223 1.00 95.50 69 GLU A O 1
ATOM 568 N N . GLN A 1 70 ? 9.577 -7.790 -13.620 1.00 95.25 70 GLN A N 1
ATOM 569 C CA . GLN A 1 70 ? 8.188 -8.253 -13.640 1.00 95.25 70 GLN A CA 1
ATOM 570 C C . GLN A 1 70 ? 7.311 -7.538 -14.686 1.00 95.25 70 GLN A C 1
ATOM 572 O O . GLN A 1 70 ? 6.121 -7.836 -14.813 1.00 95.25 70 GLN A O 1
ATOM 577 N N . GLY A 1 71 ? 7.852 -6.595 -15.462 1.00 95.19 71 GLY A N 1
ATOM 578 C CA . GLY A 1 71 ? 7.089 -5.808 -16.437 1.00 95.19 71 GLY A CA 1
ATOM 579 C C . GLY A 1 71 ? 6.006 -4.929 -15.799 1.00 95.19 71 GLY A C 1
ATOM 580 O O . GLY A 1 71 ? 4.919 -4.791 -16.357 1.00 95.19 71 GLY A O 1
ATOM 581 N N . ILE A 1 72 ? 6.279 -4.383 -14.615 1.00 95.44 72 ILE A N 1
ATOM 582 C CA . ILE A 1 72 ? 5.395 -3.498 -13.855 1.00 95.44 72 ILE A CA 1
ATOM 583 C C . ILE A 1 72 ? 5.915 -2.067 -13.981 1.00 95.44 72 ILE A C 1
ATOM 585 O O . ILE A 1 72 ? 7.085 -1.776 -13.727 1.00 95.44 72 ILE A O 1
ATOM 589 N N . GLU A 1 73 ? 5.037 -1.136 -14.340 1.00 95.44 73 GLU A N 1
ATOM 590 C CA . GLU A 1 73 ? 5.381 0.281 -14.311 1.00 95.44 73 GLU A CA 1
ATOM 591 C C . GLU A 1 73 ? 5.351 0.831 -12.885 1.00 95.44 73 GLU A C 1
ATOM 593 O O . GLU A 1 73 ? 4.505 0.459 -12.072 1.00 95.44 73 GLU A O 1
ATOM 598 N N . ILE A 1 74 ? 6.194 1.826 -12.599 1.00 95.25 74 ILE A N 1
ATOM 599 C CA . ILE A 1 74 ? 6.207 2.487 -11.285 1.00 95.25 74 ILE A CA 1
ATOM 600 C C . ILE A 1 74 ? 4.848 3.092 -10.908 1.00 95.25 74 ILE A C 1
ATOM 602 O O . ILE A 1 74 ? 4.468 3.114 -9.742 1.00 95.25 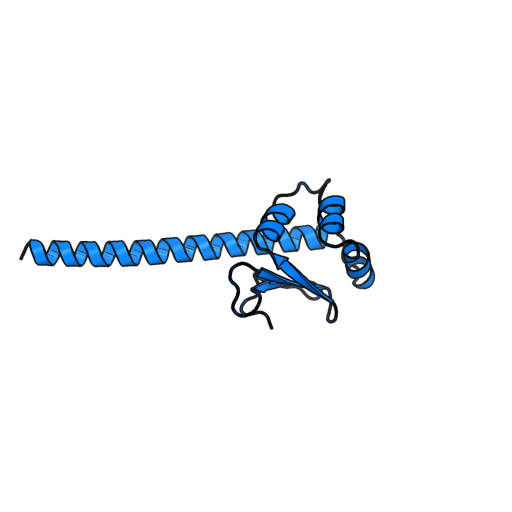74 ILE A O 1
ATOM 606 N N . ASN A 1 75 ? 4.083 3.526 -11.911 1.00 94.06 75 ASN A N 1
ATOM 607 C CA . ASN A 1 75 ? 2.721 4.008 -11.727 1.00 94.06 75 ASN A CA 1
ATOM 608 C C . ASN A 1 75 ? 1.753 2.889 -11.324 1.00 94.06 75 ASN A C 1
ATOM 610 O O . ASN A 1 75 ? 0.835 3.152 -10.557 1.00 94.06 75 ASN A O 1
ATOM 614 N N . GLY A 1 76 ? 1.954 1.665 -11.821 1.00 95.56 76 GLY A N 1
ATOM 615 C CA . GLY A 1 76 ? 1.178 0.495 -11.412 1.00 95.56 76 GLY A CA 1
ATOM 616 C C . GLY A 1 76 ? 1.414 0.167 -9.940 1.00 95.56 76 GLY A C 1
ATOM 617 O O . GLY A 1 76 ? 0.456 0.051 -9.182 1.00 95.56 76 GLY A O 1
ATOM 618 N N . LEU A 1 77 ? 2.682 0.160 -9.505 1.00 96.56 77 LEU A N 1
ATOM 619 C CA . LEU A 1 77 ? 3.010 0.029 -8.081 1.00 96.56 77 LEU A CA 1
ATOM 620 C C . LEU A 1 77 ? 2.381 1.158 -7.253 1.00 96.56 77 LEU A C 1
ATOM 622 O O . LEU A 1 77 ? 1.832 0.905 -6.185 1.00 96.56 77 LEU A O 1
ATOM 626 N N . HIS A 1 78 ? 2.431 2.401 -7.737 1.00 97.50 78 HIS A N 1
ATOM 627 C CA . HIS A 1 78 ? 1.834 3.526 -7.022 1.00 97.50 78 HIS A CA 1
ATOM 628 C C . HIS A 1 78 ? 0.325 3.348 -6.818 1.00 97.50 78 HIS A C 1
ATOM 630 O O . HIS A 1 78 ? -0.168 3.563 -5.716 1.00 97.50 78 HIS A O 1
ATOM 636 N N . VAL A 1 79 ? -0.401 2.900 -7.847 1.00 97.00 79 VAL A N 1
ATOM 637 C CA . VAL A 1 79 ? -1.838 2.606 -7.738 1.00 97.00 79 VAL A CA 1
ATOM 638 C C . VAL A 1 79 ? -2.097 1.519 -6.695 1.00 97.00 79 VAL A C 1
ATOM 640 O O . VAL A 1 79 ? -2.975 1.703 -5.853 1.00 97.00 79 VAL A O 1
ATOM 643 N N . ALA A 1 80 ? -1.311 0.440 -6.698 1.00 97.00 80 ALA A N 1
ATOM 644 C CA . ALA A 1 80 ? -1.416 -0.621 -5.698 1.00 97.00 80 ALA A CA 1
ATOM 645 C C . ALA A 1 80 ? -1.197 -0.091 -4.268 1.00 97.00 80 ALA A C 1
ATOM 647 O O . ALA A 1 80 ? -1.981 -0.392 -3.371 1.00 97.00 80 ALA A O 1
ATOM 648 N N . LEU A 1 81 ? -0.186 0.764 -4.062 1.00 97.44 81 LEU A N 1
ATOM 649 C CA . LEU A 1 81 ? 0.081 1.413 -2.771 1.00 97.44 81 LEU A CA 1
ATOM 650 C C . LEU A 1 81 ? -1.084 2.312 -2.329 1.00 97.44 81 LEU A C 1
ATOM 652 O O . LEU A 1 81 ? -1.490 2.254 -1.169 1.00 97.44 81 LEU A O 1
ATOM 656 N N . CYS A 1 82 ? -1.658 3.113 -3.236 1.00 97.62 82 CYS A N 1
ATOM 657 C CA . CYS A 1 82 ? -2.822 3.949 -2.930 1.00 97.62 82 CYS A CA 1
ATOM 658 C C . CYS A 1 82 ? -4.043 3.114 -2.527 1.00 97.62 82 CYS A C 1
ATOM 660 O O . CYS A 1 82 ? -4.737 3.471 -1.577 1.00 97.62 82 CYS A O 1
ATOM 662 N N . GLN A 1 83 ? -4.312 2.018 -3.239 1.00 97.56 83 GLN A N 1
ATOM 663 C CA . GLN A 1 83 ? -5.440 1.137 -2.936 1.00 97.56 83 GLN A CA 1
ATOM 664 C C . GLN A 1 83 ? -5.245 0.404 -1.611 1.00 97.56 83 GLN A C 1
ATOM 666 O O . GLN A 1 83 ? -6.161 0.394 -0.790 1.00 97.56 83 GLN A O 1
ATOM 671 N N . ALA A 1 84 ? -4.043 -0.124 -1.364 1.00 96.56 84 ALA A N 1
ATOM 672 C CA . ALA A 1 84 ? -3.712 -0.756 -0.095 1.00 96.56 84 ALA A CA 1
ATOM 673 C C . ALA A 1 84 ? -3.877 0.221 1.080 1.00 96.56 84 ALA A C 1
ATOM 675 O O . ALA A 1 84 ? -4.494 -0.121 2.085 1.00 96.56 84 ALA A O 1
ATOM 676 N N . TYR A 1 85 ? -3.398 1.461 0.928 1.00 96.75 85 TYR A N 1
ATOM 677 C CA . TYR A 1 85 ? -3.567 2.505 1.938 1.00 96.75 85 TYR A CA 1
ATOM 678 C C . TYR A 1 85 ? -5.042 2.867 2.169 1.00 96.75 85 TYR A C 1
ATOM 680 O O . TYR A 1 85 ? -5.479 2.979 3.311 1.00 96.75 85 TYR A O 1
ATOM 688 N N . ALA A 1 86 ? -5.834 3.020 1.103 1.00 96.31 86 ALA A N 1
ATOM 689 C CA . ALA A 1 86 ? -7.263 3.300 1.232 1.00 96.31 86 ALA A CA 1
ATOM 690 C C . ALA A 1 86 ? -8.005 2.167 1.958 1.00 96.31 86 ALA A C 1
ATOM 692 O O . ALA A 1 86 ? -8.875 2.441 2.785 1.00 96.31 86 ALA A O 1
ATOM 693 N N . LYS A 1 87 ? -7.634 0.909 1.684 1.00 95.38 87 LYS A N 1
ATOM 694 C CA . LYS A 1 87 ? -8.223 -0.255 2.347 1.00 95.38 87 LYS A CA 1
ATOM 695 C C . LYS A 1 87 ? -7.845 -0.332 3.825 1.00 95.38 87 LYS A C 1
ATOM 697 O O . LYS A 1 87 ? -8.717 -0.587 4.649 1.00 95.38 87 LYS A O 1
ATOM 702 N N . GLU A 1 88 ? -6.584 -0.060 4.164 1.00 92.81 88 GLU A N 1
ATOM 703 C CA . GLU A 1 88 ? -6.140 0.055 5.560 1.00 92.81 88 GLU A CA 1
ATOM 704 C C . GLU A 1 88 ? -6.970 1.109 6.312 1.00 92.81 88 GLU A C 1
ATOM 706 O O . GLU A 1 88 ? -7.483 0.842 7.398 1.00 92.81 88 GLU A O 1
ATOM 711 N N . GLU A 1 89 ? -7.141 2.301 5.737 1.00 92.88 89 GLU A N 1
ATOM 712 C CA . GLU A 1 89 ? -7.901 3.377 6.382 1.00 92.88 89 GLU A CA 1
ATOM 713 C C . GLU A 1 89 ? -9.383 3.012 6.555 1.00 92.88 89 GLU A C 1
ATOM 715 O O . GLU A 1 89 ? -9.980 3.355 7.574 1.00 92.88 89 GLU A O 1
ATOM 720 N N . GLU A 1 90 ? -9.989 2.302 5.599 1.00 92.88 90 GLU A N 1
ATOM 721 C CA . GLU A 1 90 ? -11.352 1.771 5.733 1.00 92.88 90 GLU A CA 1
ATOM 722 C C . GLU A 1 90 ? -11.453 0.811 6.928 1.00 92.88 90 GLU A C 1
ATOM 724 O O . GLU A 1 90 ? -12.281 1.024 7.814 1.00 92.88 90 GLU A O 1
ATOM 729 N N . MET A 1 91 ? -10.554 -0.175 7.009 1.00 89.31 91 MET A N 1
ATOM 730 C CA . MET A 1 91 ? -10.536 -1.165 8.091 1.00 89.31 91 MET A CA 1
ATOM 731 C C . MET A 1 91 ? -10.329 -0.523 9.466 1.00 89.31 91 MET A C 1
ATOM 733 O O . MET A 1 91 ? -11.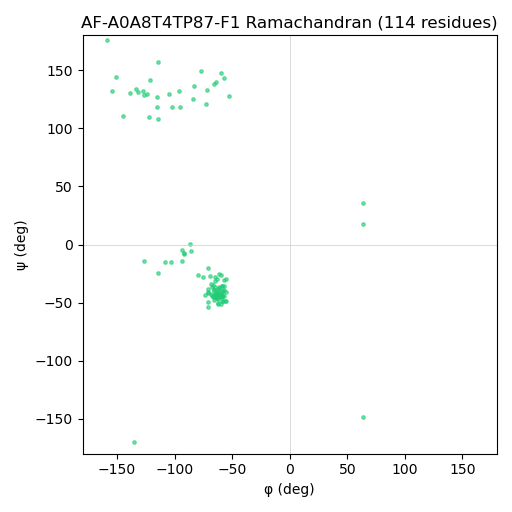014 -0.874 10.425 1.00 89.31 91 MET A O 1
ATOM 737 N N . ILE A 1 92 ? -9.418 0.449 9.569 1.00 87.75 92 ILE A N 1
ATOM 738 C CA . ILE A 1 92 ? -9.179 1.181 10.819 1.00 87.75 92 ILE A CA 1
ATOM 739 C C . ILE A 1 92 ? -10.420 1.976 11.220 1.00 87.75 92 ILE A C 1
ATOM 741 O O . ILE A 1 92 ? -10.810 1.964 12.387 1.00 87.75 92 ILE A O 1
ATOM 745 N N . ASN A 1 93 ? -11.051 2.668 10.270 1.00 88.75 93 ASN A N 1
ATOM 746 C CA . ASN A 1 93 ? -12.256 3.438 10.557 1.00 88.75 93 ASN A CA 1
ATOM 747 C C . ASN A 1 93 ? -13.405 2.544 11.021 1.00 88.75 93 ASN A C 1
ATOM 749 O O . ASN A 1 93 ? -14.144 2.933 11.925 1.00 88.75 93 ASN A O 1
ATOM 753 N N . ASP A 1 94 ? -13.560 1.363 10.431 1.00 89.38 94 ASP A N 1
ATOM 754 C CA . ASP A 1 94 ? -14.611 0.429 10.821 1.00 89.38 94 ASP A CA 1
ATOM 755 C C . ASP A 1 94 ? -14.335 -0.189 12.195 1.00 89.38 94 ASP A C 1
ATOM 757 O O . ASP A 1 94 ? -15.226 -0.165 13.043 1.00 89.38 94 ASP A O 1
ATOM 761 N N . PHE A 1 95 ? -13.085 -0.562 12.485 1.00 87.31 95 PHE A N 1
ATOM 762 C CA . PHE A 1 95 ? -12.674 -1.004 13.821 1.00 87.31 95 PHE A CA 1
ATOM 763 C C . PHE A 1 95 ? -12.956 0.056 14.901 1.00 87.31 95 PHE A C 1
ATOM 765 O O . PHE A 1 95 ? -13.504 -0.247 15.961 1.00 87.31 95 PHE A O 1
ATOM 772 N N . VAL A 1 96 ? -12.635 1.329 14.634 1.00 89.06 96 VAL A N 1
ATOM 773 C CA . VAL A 1 96 ? -12.926 2.422 15.578 1.00 89.06 96 VAL A CA 1
ATOM 774 C C . VAL A 1 96 ? -14.433 2.610 15.768 1.00 89.06 96 VAL A C 1
ATOM 776 O O . VAL A 1 96 ? -14.881 2.807 16.897 1.00 89.06 96 VAL A O 1
ATOM 779 N N . LYS A 1 97 ? -15.233 2.549 14.695 1.00 89.88 97 LYS A N 1
ATOM 780 C CA . LYS A 1 97 ? -16.697 2.673 14.798 1.00 89.88 97 LYS A CA 1
ATOM 781 C C . LYS A 1 97 ? -17.310 1.536 15.609 1.00 89.88 97 LYS A C 1
ATOM 783 O O . LYS A 1 97 ? -18.213 1.802 16.396 1.00 89.88 97 LYS A O 1
ATOM 788 N N . GLU A 1 98 ? -16.854 0.302 15.414 1.00 91.12 98 GLU A N 1
ATOM 789 C CA . GLU A 1 98 ? -17.333 -0.862 16.166 1.00 91.12 98 GLU A CA 1
ATOM 790 C C . GLU A 1 98 ? -17.021 -0.718 17.656 1.00 91.12 98 GLU A C 1
ATOM 792 O O . GLU A 1 98 ? -17.944 -0.743 18.468 1.00 91.12 98 GLU A O 1
ATOM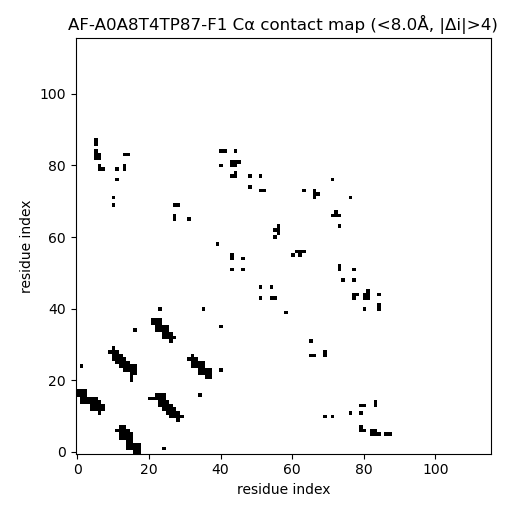 797 N N . GLY A 1 99 ? -15.772 -0.401 18.014 1.00 89.88 99 GLY A N 1
ATOM 798 C CA . GLY A 1 99 ? -15.402 -0.192 19.418 1.00 89.88 99 GLY A CA 1
ATOM 799 C C . GLY A 1 99 ? -16.119 0.995 20.081 1.00 89.88 99 GLY A C 1
ATOM 800 O O . GLY A 1 99 ? -16.369 0.985 21.285 1.00 89.88 99 GLY A O 1
ATOM 801 N N . LEU A 1 100 ? -16.480 2.035 19.317 1.00 93.44 100 LEU A N 1
ATOM 802 C CA . LEU A 1 100 ? -17.322 3.125 19.825 1.00 93.44 100 LEU A CA 1
ATOM 803 C C . LEU A 1 100 ? -18.774 2.682 20.045 1.00 93.44 100 LEU A C 1
ATOM 805 O O . LEU A 1 100 ? -19.379 3.105 21.026 1.00 93.44 100 LEU A O 1
ATOM 809 N N . ARG A 1 101 ? -19.333 1.845 19.163 1.00 92.50 101 ARG A N 1
ATOM 810 C CA . ARG A 1 101 ? -20.696 1.308 19.315 1.00 92.50 101 ARG A CA 1
ATOM 811 C C . ARG A 1 101 ? -20.819 0.413 20.542 1.00 92.50 101 ARG A C 1
ATOM 813 O O . ARG A 1 101 ? -21.783 0.568 21.281 1.00 92.50 101 ARG A O 1
ATOM 820 N N . GLU A 1 102 ? -19.840 -0.457 20.778 1.00 93.44 102 GLU A N 1
ATOM 821 C CA . GLU A 1 102 ? -19.799 -1.311 21.973 1.00 93.44 102 GLU A CA 1
ATOM 822 C C . GLU A 1 102 ? -19.821 -0.466 23.252 1.00 93.44 102 GLU A C 1
ATOM 824 O O . GLU A 1 102 ? -20.685 -0.652 24.103 1.00 93.44 102 GLU A O 1
ATOM 829 N N . LYS A 1 103 ? -18.964 0.559 23.332 1.00 93.94 103 LYS A N 1
ATOM 830 C CA . LYS A 1 103 ? -18.931 1.480 24.479 1.00 93.94 103 LYS A CA 1
ATOM 831 C C . LYS A 1 103 ? -20.233 2.246 24.694 1.00 93.94 103 LYS A C 1
ATOM 833 O O . LYS A 1 103 ? -20.584 2.531 25.833 1.00 93.94 103 LYS A O 1
ATOM 838 N N . ILE A 1 104 ? -20.919 2.638 23.619 1.00 94.81 104 ILE A N 1
ATOM 839 C CA . ILE A 1 104 ? -22.224 3.306 23.726 1.00 94.81 104 ILE A CA 1
ATOM 840 C C . ILE A 1 104 ? -23.257 2.335 24.309 1.00 94.81 104 ILE A C 1
ATOM 842 O O . ILE A 1 104 ? -23.947 2.714 25.249 1.00 94.81 104 ILE A O 1
ATOM 846 N N . SER A 1 105 ? -23.297 1.088 23.830 1.00 94.19 105 SER A N 1
ATOM 847 C CA . SER A 1 105 ? -24.205 0.051 24.343 1.00 94.19 105 SER A CA 1
ATOM 848 C C . SER A 1 105 ? -23.991 -0.215 25.838 1.00 94.19 105 SER A C 1
ATOM 850 O O . SER A 1 105 ? -24.948 -0.240 26.603 1.00 94.19 105 SER A O 1
ATOM 852 N N . GLU A 1 106 ? -22.735 -0.345 26.279 1.00 95.00 106 GLU A N 1
ATOM 853 C CA . GLU A 1 106 ? -22.394 -0.544 27.699 1.00 95.00 106 GLU A CA 1
ATOM 854 C C . GLU A 1 106 ? -22.853 0.630 28.586 1.00 95.00 106 GLU A C 1
ATOM 856 O O . GLU A 1 106 ? -23.284 0.444 29.730 1.00 95.00 106 GLU A O 1
ATOM 861 N N . LEU A 1 107 ? -22.762 1.861 28.070 1.00 95.50 107 LEU A N 1
ATOM 862 C CA . LEU A 1 107 ? -23.219 3.058 28.777 1.00 95.50 107 LEU A CA 1
ATOM 863 C C . LEU A 1 107 ? -24.746 3.122 28.866 1.00 95.50 107 LEU A C 1
ATOM 865 O O . LEU A 1 107 ? -25.263 3.493 29.918 1.00 95.50 107 LEU A O 1
ATOM 869 N N . GLU A 1 108 ? -25.455 2.760 27.796 1.00 94.50 108 GLU A N 1
ATOM 870 C CA . GLU A 1 108 ? -26.922 2.710 27.771 1.00 94.50 108 GLU A CA 1
ATOM 871 C C . GLU A 1 108 ? -27.455 1.689 28.789 1.00 94.50 108 GLU A C 1
ATOM 873 O O . GLU A 1 108 ? -28.292 2.046 29.617 1.00 94.50 108 GLU A O 1
ATOM 878 N N . GLU A 1 109 ? -26.886 0.478 28.834 1.00 93.06 109 GLU A N 1
ATOM 879 C CA . GLU A 1 109 ? -27.228 -0.542 29.841 1.00 93.06 109 GLU A CA 1
ATOM 880 C C . GLU A 1 109 ? -26.973 -0.053 31.277 1.00 93.06 109 GLU A C 1
ATOM 882 O O . GLU A 1 109 ? -27.765 -0.294 32.189 1.00 93.06 109 GLU A O 1
ATOM 887 N N . THR A 1 110 ? -25.872 0.674 31.495 1.00 94.25 110 THR A N 1
ATOM 888 C CA . THR A 1 110 ? -25.539 1.227 32.816 1.00 94.25 110 THR A CA 1
ATOM 889 C C . THR A 1 110 ? -26.548 2.288 33.263 1.00 94.25 110 THR A C 1
ATOM 891 O O . THR A 1 110 ? -26.890 2.344 34.443 1.00 94.25 110 THR A O 1
ATOM 894 N N . ILE A 1 111 ? -27.025 3.135 32.345 1.00 92.50 111 ILE A N 1
ATOM 895 C CA . ILE A 1 111 ? -28.041 4.155 32.642 1.00 92.50 111 ILE A CA 1
ATOM 896 C C . ILE A 1 111 ? -29.369 3.489 33.017 1.00 92.50 111 ILE A C 1
ATOM 898 O O . ILE A 1 111 ? -29.953 3.858 34.032 1.00 92.50 111 ILE A O 1
ATOM 902 N N . GLU A 1 112 ? -29.803 2.471 32.267 1.00 91.00 112 GLU A N 1
ATOM 903 C CA . GLU A 1 112 ? -31.039 1.733 32.570 1.00 91.00 112 GLU A CA 1
ATOM 904 C C . GLU A 1 112 ? -31.025 1.122 33.979 1.00 91.00 112 GLU A C 1
ATOM 906 O O . GLU A 1 112 ? -32.031 1.179 34.683 1.00 91.00 112 GLU A O 1
ATOM 911 N N . LEU A 1 113 ? -29.877 0.594 34.418 1.00 91.31 113 LEU A N 1
ATOM 912 C CA . LEU A 1 113 ? -29.702 0.047 35.769 1.00 91.31 113 LEU A CA 1
ATOM 913 C C . LEU A 1 113 ? -29.720 1.111 36.877 1.00 91.31 113 LEU A C 1
ATOM 915 O O . LEU A 1 113 ? -30.035 0.791 38.022 1.00 91.31 113 LEU A O 1
ATOM 919 N N . LEU A 1 114 ? -29.336 2.355 36.578 1.00 88.69 114 LEU A N 1
ATOM 920 C CA . LEU A 1 114 ? -29.361 3.458 37.547 1.00 88.69 114 LEU A CA 1
ATOM 921 C C . LEU A 1 114 ? -30.764 4.052 37.720 1.00 88.69 114 LEU A C 1
ATOM 923 O O . LEU A 1 114 ? -31.054 4.612 38.779 1.00 88.69 114 LEU A O 1
ATOM 927 N N . ASP A 1 115 ? -31.611 3.930 36.699 1.00 81.69 115 ASP A N 1
ATOM 928 C CA . ASP A 1 115 ? -32.994 4.415 36.704 1.00 81.69 115 ASP A CA 1
ATOM 929 C C . ASP A 1 115 ? -33.996 3.402 37.312 1.00 81.69 115 ASP A C 1
ATOM 931 O O . ASP A 1 115 ? -35.172 3.738 37.498 1.00 81.69 115 ASP A O 1
ATOM 935 N N . SER A 1 116 ? -33.544 2.184 37.645 1.00 71.56 116 SER A N 1
ATOM 936 C CA . SER A 1 116 ? -34.319 1.097 38.279 1.00 71.56 116 SER A CA 1
ATOM 937 C C . SER A 1 116 ? -34.086 0.959 39.783 1.00 71.56 116 SER A C 1
ATOM 939 O O . SER A 1 116 ? -35.082 0.717 40.508 1.00 71.56 116 SER A O 1
#

Foldseek 3Di:
DFPDWLFDDQAWTWGDDPPDPQWIWIGGHPPDIDIAGNVLLVVLLPDPPVCNVVSVCVVPVCVVVSCVVSVHDSVNVNVRSNSSNVSSVVVVVVVVVVVVVVVVVVVVVVVVVVVD

Solvent-accessible surface area (backbone atoms only — not comparable to full-atom values): 6417 Å² total; per-residue (Å²): 117,61,78,53,73,44,28,77,62,99,46,40,36,33,19,33,32,68,98,36,94,53,32,26,36,38,32,50,51,94,82,43,78,42,81,38,46,48,72,52,43,54,50,59,40,69,42,55,81,93,51,38,68,60,55,52,33,72,76,37,76,59,50,68,54,57,31,51,78,66,72,46,53,73,67,55,54,46,52,47,39,34,46,22,48,53,44,51,54,51,54,52,51,49,53,53,51,51,57,50,50,53,54,49,52,57,50,52,56,51,50,58,65,71,78,108

Sequence (116 aa):
MTKDPLYQDDKLKIGYLLDSIEDHLLYIGEEIELIIPRGILRELAKTPRGEIGSKIQNFNPNISFYLREQGIEINGLHVALCQAYAKEEEMINDFVKEGLREKISELEETIELLDS